Protein AF-A0A6I3H6S3-F1 (afdb_monomer_lite)

Foldseek 3Di:
DDDDDPPPDPDPPPPPPDDDDDPCLLVVLVVVLVVQLVVQLVVCCVPPVDDSVVSSVVSCVVSVVSHRPPDD

Sequence (72 aa):
MKPAKVTLALSALFLLSGCSSDDNKDSVELVEYNNCLQTETDKLLDETGSNLDYARGEALKVCESIKPITTP

Structure (mmCIF, N/CA/C/O backbone):
data_AF-A0A6I3H6S3-F1
#
_entry.id   AF-A0A6I3H6S3-F1
#
loop_
_atom_site.group_PDB
_atom_site.id
_atom_site.type_symbol
_atom_site.label_atom_id
_atom_site.label_alt_id
_atom_site.label_comp_id
_atom_site.label_asym_id
_atom_site.label_entity_id
_atom_site.label_seq_id
_atom_site.pdbx_PDB_ins_code
_atom_site.Cartn_x
_atom_site.Cartn_y
_atom_site.Cartn_z
_atom_site.occupancy
_atom_site.B_iso_or_equiv
_atom_site.auth_seq_id
_atom_site.auth_comp_id
_atom_site.auth_asym_id
_atom_site.auth_atom_id
_atom_site.pdbx_PDB_model_num
ATOM 1 N N . MET A 1 1 ? 3.916 30.309 32.826 1.00 38.38 1 MET A N 1
ATOM 2 C CA . MET A 1 1 ? 4.238 29.157 31.953 1.00 38.38 1 MET A CA 1
ATOM 3 C C . MET A 1 1 ? 3.357 29.274 30.718 1.00 38.38 1 MET A C 1
ATOM 5 O O . MET A 1 1 ? 2.158 29.445 30.881 1.00 38.38 1 MET A O 1
ATOM 9 N N . LYS A 1 2 ? 3.933 29.356 29.515 1.00 37.91 2 LYS A N 1
ATOM 10 C CA . LYS A 1 2 ? 3.224 29.715 28.270 1.00 37.91 2 LYS A CA 1
ATOM 11 C C . LYS A 1 2 ? 3.232 28.484 27.350 1.00 37.91 2 LYS A C 1
ATOM 13 O O . LYS A 1 2 ? 4.310 27.916 27.194 1.00 37.91 2 LYS A O 1
ATOM 18 N N . PRO A 1 3 ? 2.095 28.032 26.794 1.00 47.22 3 PRO A N 1
ATOM 19 C CA . PRO A 1 3 ? 2.064 26.796 26.018 1.00 47.22 3 PRO A CA 1
ATOM 20 C C . PRO A 1 3 ? 2.691 27.008 24.635 1.00 47.22 3 PRO A C 1
ATOM 22 O O . PRO A 1 3 ? 2.290 27.904 23.887 1.00 47.22 3 PRO A O 1
ATOM 25 N N . ALA A 1 4 ? 3.693 26.188 24.316 1.00 47.38 4 ALA A N 1
ATOM 26 C CA . ALA A 1 4 ? 4.324 26.141 23.006 1.00 47.38 4 ALA A CA 1
ATOM 27 C C . ALA A 1 4 ? 3.369 25.471 22.007 1.00 47.38 4 ALA A C 1
ATOM 29 O O . ALA A 1 4 ? 2.954 24.330 22.194 1.00 47.38 4 ALA A O 1
ATOM 30 N N . LYS A 1 5 ? 3.002 26.205 20.956 1.00 51.97 5 LYS A N 1
ATOM 31 C CA . LYS A 1 5 ? 2.244 25.689 19.815 1.00 51.97 5 LYS A CA 1
ATOM 32 C C . LYS A 1 5 ? 3.232 24.963 18.905 1.00 51.97 5 LYS A C 1
ATOM 34 O O . LYS A 1 5 ? 4.076 25.608 18.289 1.00 51.97 5 LYS A O 1
ATOM 39 N N . VAL A 1 6 ? 3.157 23.636 18.866 1.00 54.12 6 VAL A N 1
ATOM 40 C CA . VAL A 1 6 ? 3.926 22.807 17.932 1.00 54.12 6 VAL A CA 1
ATOM 41 C C . VAL A 1 6 ? 3.164 22.793 16.610 1.00 54.12 6 VAL A C 1
ATOM 43 O O . VAL A 1 6 ? 2.226 22.025 16.425 1.00 54.12 6 VAL A O 1
ATOM 46 N N . THR A 1 7 ? 3.521 23.706 15.710 1.00 50.91 7 THR A N 1
ATOM 47 C CA . THR A 1 7 ? 3.053 23.675 14.322 1.00 50.91 7 THR A CA 1
ATOM 48 C C . THR A 1 7 ? 3.877 22.624 13.584 1.00 50.91 7 THR A C 1
ATOM 50 O O . THR A 1 7 ? 5.029 22.873 13.233 1.00 50.91 7 THR A O 1
ATOM 53 N N . LEU A 1 8 ? 3.306 21.434 13.392 1.00 48.34 8 LEU A N 1
ATOM 54 C CA . LEU A 1 8 ? 3.898 20.361 12.597 1.00 48.34 8 LEU A CA 1
ATOM 55 C C . LEU A 1 8 ? 3.758 20.734 11.110 1.00 48.34 8 LEU A C 1
ATOM 57 O O . LEU A 1 8 ? 2.723 20.503 10.489 1.00 48.34 8 LEU A O 1
ATOM 61 N N . ALA A 1 9 ? 4.769 21.402 10.557 1.00 52.69 9 ALA A N 1
ATOM 62 C CA . ALA A 1 9 ? 4.851 21.664 9.126 1.00 52.69 9 ALA A CA 1
ATOM 63 C C . ALA A 1 9 ? 5.188 20.348 8.409 1.00 52.69 9 ALA A C 1
ATOM 65 O O . ALA A 1 9 ? 6.321 19.875 8.466 1.00 52.69 9 ALA A O 1
ATOM 66 N N . LEU A 1 10 ? 4.187 19.744 7.767 1.00 53.72 10 LEU A N 1
ATOM 67 C CA . LEU A 1 10 ? 4.342 18.552 6.940 1.00 53.72 10 LEU A CA 1
ATOM 68 C C . LEU A 1 10 ? 5.026 18.957 5.624 1.00 53.72 10 LEU A C 1
ATOM 70 O O . LEU A 1 10 ? 4.392 19.427 4.682 1.00 53.72 10 LEU A O 1
ATOM 74 N N . SER A 1 11 ? 6.353 18.851 5.597 1.00 52.38 11 SER A N 1
ATOM 75 C CA . SER A 1 11 ? 7.193 19.119 4.433 1.00 52.38 11 SER A CA 1
ATOM 76 C C . SER A 1 11 ? 7.028 18.015 3.384 1.00 52.38 11 SER A C 1
ATOM 78 O O . SER A 1 11 ? 7.785 17.048 3.363 1.00 52.38 11 SER A O 1
ATOM 80 N N . ALA A 1 12 ? 6.042 18.164 2.500 1.00 57.34 12 ALA A N 1
ATOM 81 C CA . ALA A 1 12 ? 5.940 17.376 1.277 1.00 57.34 12 ALA A CA 1
ATOM 82 C C . ALA A 1 12 ? 6.922 17.929 0.228 1.00 57.34 12 ALA A C 1
ATOM 84 O O . ALA A 1 12 ? 6.577 18.778 -0.589 1.00 57.34 12 ALA A O 1
ATOM 85 N N . LEU A 1 13 ? 8.169 17.465 0.277 1.00 53.50 13 LEU A N 1
ATOM 86 C CA . LEU A 1 13 ? 9.166 17.663 -0.778 1.00 53.50 13 LEU A CA 1
ATOM 87 C C . LEU A 1 13 ? 9.703 16.293 -1.199 1.00 53.50 13 LEU A C 1
ATOM 89 O O . LEU A 1 13 ? 10.864 15.964 -0.982 1.00 53.50 13 LEU A O 1
ATOM 93 N N . PHE A 1 14 ? 8.844 15.492 -1.831 1.00 57.19 14 PHE A N 1
ATOM 94 C CA . PHE A 1 14 ? 9.294 14.395 -2.686 1.00 57.19 14 PHE A CA 1
ATOM 95 C C . PHE A 1 14 ? 9.679 14.970 -4.053 1.00 57.19 14 PHE A C 1
ATOM 97 O O . PHE A 1 14 ? 8.975 14.818 -5.045 1.00 57.19 14 PHE A O 1
ATOM 104 N N . LEU A 1 15 ? 10.808 15.679 -4.097 1.00 57.50 15 LEU A N 1
ATOM 105 C CA . LEU A 1 15 ? 11.522 15.934 -5.345 1.00 57.50 15 LEU A CA 1
ATOM 106 C C . LEU A 1 15 ? 12.536 14.806 -5.538 1.00 57.50 15 LEU A C 1
ATOM 108 O O . LEU A 1 15 ? 13.731 14.978 -5.310 1.00 57.50 15 LEU A O 1
ATOM 112 N N . LEU A 1 16 ? 12.052 13.633 -5.948 1.00 53.28 16 LEU A N 1
ATOM 113 C CA . LEU A 1 16 ? 12.909 12.589 -6.504 1.00 53.28 16 LEU A CA 1
ATOM 114 C C . LEU A 1 16 ? 13.211 12.943 -7.965 1.00 53.28 16 LEU A C 1
ATOM 116 O O . LEU A 1 16 ? 12.651 12.378 -8.897 1.00 53.28 16 LEU A O 1
ATOM 120 N N . SER A 1 17 ? 14.108 13.908 -8.175 1.00 57.53 17 SER A N 1
ATOM 121 C CA . SER A 1 17 ? 14.793 14.057 -9.458 1.00 57.53 17 SER A CA 1
ATOM 122 C C . SER A 1 17 ? 15.882 12.985 -9.556 1.00 57.53 17 SER A C 1
ATOM 124 O O . SER A 1 17 ? 17.051 13.241 -9.264 1.00 57.53 17 SER A O 1
ATOM 126 N N . GLY A 1 18 ? 15.485 11.770 -9.929 1.00 48.91 18 GLY A N 1
ATOM 127 C CA . GLY A 1 18 ? 16.393 10.698 -10.327 1.00 48.91 18 GLY A CA 1
ATOM 128 C C . GLY A 1 18 ? 16.608 10.724 -11.836 1.00 48.91 18 GLY A C 1
ATOM 129 O O . GLY A 1 18 ? 15.898 10.055 -12.575 1.00 48.91 18 GLY A O 1
ATOM 130 N N . CYS A 1 19 ? 17.581 11.505 -12.306 1.00 66.12 19 CYS A N 1
ATOM 131 C CA . CYS A 1 19 ? 18.154 11.318 -13.637 1.00 66.12 19 CYS A CA 1
ATOM 132 C C . CYS A 1 19 ? 19.084 1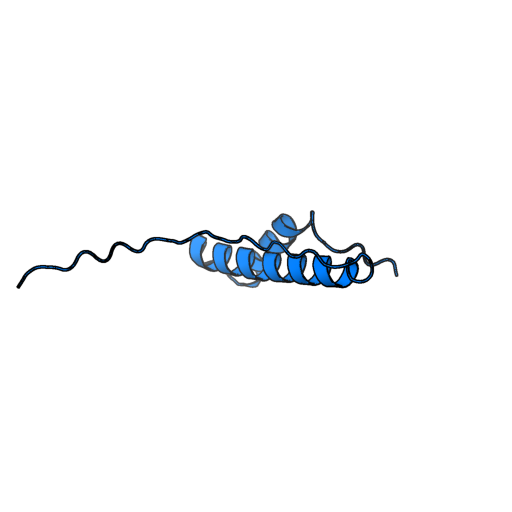0.099 -13.562 1.00 66.12 19 CYS A C 1
ATOM 134 O O . CYS A 1 19 ? 20.148 10.182 -12.947 1.00 66.12 19 CYS A O 1
ATOM 136 N N . SER A 1 20 ? 18.685 8.953 -14.115 1.00 45.81 20 SER A N 1
ATOM 137 C CA . SER A 1 20 ? 19.606 7.834 -14.315 1.00 45.81 20 SER A CA 1
ATOM 138 C C . SER A 1 20 ? 19.185 6.962 -15.489 1.00 45.81 20 SER A C 1
ATOM 140 O O . SER A 1 20 ? 18.002 6.720 -15.711 1.00 45.81 20 SER A O 1
ATOM 142 N N . SER A 1 21 ? 20.200 6.570 -16.249 1.00 50.56 21 SER A N 1
ATOM 143 C CA . SER A 1 21 ? 20.179 5.962 -17.572 1.00 50.56 21 SER A CA 1
ATOM 144 C C . SER A 1 21 ? 19.331 4.691 -17.702 1.00 50.56 21 SER A C 1
ATOM 146 O O . SER A 1 21 ? 19.161 3.921 -16.758 1.00 50.56 21 SER A O 1
ATOM 148 N N . ASP A 1 22 ? 18.864 4.496 -18.935 1.00 56.88 22 ASP A N 1
ATOM 149 C CA . ASP A 1 22 ? 17.815 3.610 -19.463 1.00 56.88 22 ASP A CA 1
ATOM 150 C C . ASP A 1 22 ? 17.906 2.093 -19.149 1.00 56.88 22 ASP A C 1
ATOM 152 O O . ASP A 1 22 ? 16.989 1.358 -19.496 1.00 56.88 22 ASP A O 1
ATOM 156 N N . ASP A 1 23 ? 18.933 1.602 -18.448 1.00 54.84 23 ASP A N 1
ATOM 157 C CA . ASP A 1 23 ? 19.144 0.160 -18.194 1.00 54.84 23 ASP A CA 1
ATOM 158 C C . ASP A 1 23 ? 18.512 -0.365 -16.882 1.00 54.84 23 ASP A C 1
ATOM 160 O O . ASP A 1 23 ? 18.596 -1.553 -16.582 1.00 54.84 23 ASP A O 1
ATOM 164 N N . ASN A 1 24 ? 17.878 0.499 -16.074 1.00 55.25 24 ASN A N 1
ATOM 165 C CA . ASN A 1 24 ? 17.358 0.150 -14.736 1.00 55.25 24 ASN A CA 1
ATOM 166 C C . ASN A 1 24 ? 15.835 0.277 -14.578 1.00 55.25 24 ASN A C 1
ATOM 168 O O . ASN A 1 24 ? 15.347 0.185 -13.449 1.00 55.25 24 ASN A O 1
ATOM 172 N N . LYS A 1 25 ? 15.082 0.499 -15.665 1.00 58.84 25 LYS A N 1
ATOM 173 C CA . LYS A 1 25 ? 13.634 0.785 -15.608 1.00 58.84 25 LYS A CA 1
ATOM 174 C C . LYS A 1 25 ? 12.851 -0.281 -14.837 1.00 58.84 25 LYS A C 1
ATOM 176 O O . LYS A 1 25 ? 12.107 0.081 -13.935 1.00 58.84 25 LYS A O 1
ATOM 181 N N . ASP A 1 26 ? 13.129 -1.563 -15.069 1.00 63.56 26 ASP A N 1
ATOM 182 C CA . ASP A 1 26 ? 12.456 -2.667 -14.367 1.00 63.56 26 ASP A CA 1
ATOM 183 C C . ASP A 1 26 ? 12.718 -2.654 -12.851 1.00 63.56 26 ASP A C 1
ATOM 185 O O . ASP A 1 26 ? 11.840 -2.980 -12.052 1.00 63.56 26 ASP A O 1
ATOM 189 N N . SER A 1 27 ? 13.922 -2.249 -12.428 1.00 75.69 27 SER A N 1
ATOM 190 C CA . SER A 1 27 ? 14.250 -2.143 -11.000 1.00 75.69 27 SER A CA 1
ATOM 191 C C . SER A 1 27 ? 13.627 -0.902 -10.360 1.00 75.69 27 SER A C 1
ATOM 193 O O . SER A 1 27 ? 13.189 -0.964 -9.213 1.00 75.69 27 SER A O 1
ATOM 195 N N . VAL A 1 28 ? 13.546 0.207 -11.103 1.00 82.56 28 VAL A N 1
ATOM 196 C CA . VAL A 1 28 ? 12.940 1.458 -10.636 1.00 82.56 28 VAL A CA 1
ATOM 197 C C . VAL A 1 28 ? 11.430 1.285 -10.494 1.00 82.56 28 VAL A C 1
ATOM 199 O O . VAL A 1 28 ? 10.902 1.562 -9.421 1.00 82.56 28 VAL A O 1
ATOM 202 N N . GLU A 1 29 ? 10.754 0.731 -11.502 1.00 85.12 29 GLU A N 1
ATOM 203 C CA . GLU A 1 29 ? 9.313 0.446 -11.455 1.00 85.12 29 GLU A CA 1
ATOM 204 C C . GLU A 1 29 ? 8.974 -0.534 -10.323 1.00 85.12 29 GLU A C 1
ATOM 206 O O . GLU A 1 29 ? 7.986 -0.356 -9.611 1.00 85.12 29 GLU A O 1
ATOM 211 N N . LEU A 1 30 ? 9.819 -1.544 -10.081 1.00 88.81 30 LEU A N 1
ATOM 212 C CA . LEU A 1 30 ? 9.626 -2.473 -8.965 1.00 88.81 30 LEU A CA 1
ATOM 213 C C . LEU A 1 30 ? 9.787 -1.790 -7.602 1.00 88.81 30 LEU A C 1
ATOM 215 O O . LEU A 1 30 ? 9.035 -2.087 -6.670 1.00 88.81 30 LEU A O 1
ATOM 219 N N . VAL A 1 31 ? 10.759 -0.891 -7.458 1.00 90.38 31 VAL A N 1
ATOM 220 C CA . VAL A 1 31 ? 10.949 -0.113 -6.226 1.00 90.38 31 VAL A CA 1
ATOM 221 C C . VAL A 1 31 ? 9.769 0.832 -6.001 1.00 90.38 31 VAL A C 1
ATOM 223 O O . VAL A 1 31 ? 9.233 0.879 -4.894 1.00 90.38 31 VAL A O 1
ATOM 226 N N . GLU A 1 32 ? 9.316 1.534 -7.039 1.00 91.81 32 GLU A N 1
ATOM 227 C CA . GLU A 1 32 ? 8.151 2.423 -6.979 1.00 91.81 32 GLU A CA 1
ATOM 228 C C . GLU A 1 32 ? 6.871 1.665 -6.618 1.00 91.81 32 GLU A C 1
ATOM 230 O O . GLU A 1 32 ? 6.144 2.078 -5.711 1.00 91.81 32 GLU A O 1
ATOM 235 N N . TYR A 1 33 ? 6.638 0.509 -7.241 1.00 92.62 33 TYR A N 1
ATOM 236 C CA . TYR A 1 33 ? 5.498 -0.348 -6.930 1.00 92.62 33 TYR A CA 1
ATOM 237 C C . TYR A 1 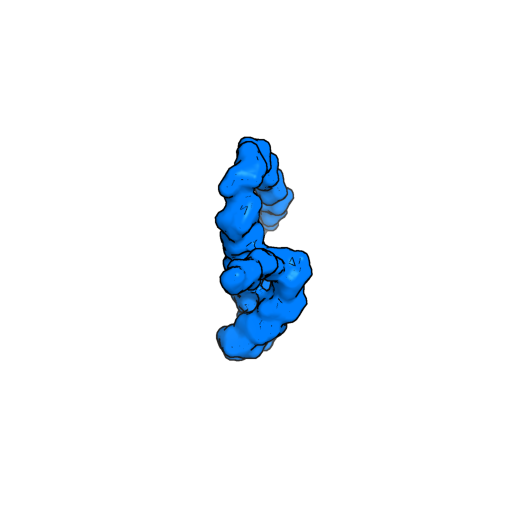33 ? 5.514 -0.826 -5.474 1.00 92.62 33 TYR A C 1
ATOM 239 O O . TYR A 1 33 ? 4.508 -0.711 -4.775 1.00 92.62 33 TYR A O 1
ATOM 247 N N . ASN A 1 34 ? 6.655 -1.304 -4.970 1.00 93.75 34 ASN A N 1
ATOM 248 C CA . ASN A 1 34 ? 6.765 -1.747 -3.577 1.00 93.75 34 ASN A CA 1
ATOM 249 C C . ASN A 1 34 ? 6.578 -0.598 -2.575 1.00 93.75 34 ASN A C 1
ATOM 251 O O . ASN A 1 34 ? 5.923 -0.785 -1.549 1.00 93.75 34 ASN A O 1
ATOM 255 N N . ASN A 1 35 ? 7.111 0.589 -2.873 1.00 94.94 35 ASN A N 1
ATOM 256 C CA . ASN A 1 35 ? 6.918 1.775 -2.037 1.00 94.94 35 ASN A CA 1
ATOM 257 C C . ASN A 1 35 ? 5.451 2.218 -2.008 1.00 94.94 35 ASN A C 1
ATOM 259 O O . ASN A 1 35 ? 4.944 2.577 -0.943 1.00 94.94 35 ASN A O 1
ATOM 263 N N . CYS A 1 36 ? 4.760 2.152 -3.149 1.00 95.62 36 CYS A N 1
ATOM 264 C CA . CYS A 1 36 ? 3.325 2.408 -3.222 1.00 95.62 36 CYS A CA 1
ATOM 265 C C . CYS A 1 36 ? 2.551 1.423 -2.339 1.00 95.62 36 CYS A C 1
ATOM 267 O O . CYS A 1 36 ? 1.741 1.845 -1.518 1.00 95.62 36 CYS A O 1
ATOM 269 N N . LEU A 1 37 ? 2.858 0.122 -2.431 1.00 96.69 37 LEU A N 1
ATOM 270 C CA . LEU A 1 37 ? 2.187 -0.890 -1.615 1.00 96.69 37 LEU A CA 1
ATOM 271 C C . LEU A 1 37 ? 2.370 -0.644 -0.118 1.00 96.69 37 LEU A C 1
ATOM 273 O O . LEU A 1 37 ? 1.395 -0.745 0.619 1.00 96.69 37 LEU A O 1
ATOM 277 N N . GLN A 1 38 ? 3.584 -0.321 0.335 1.00 96.00 38 GLN A N 1
ATOM 278 C CA . GLN A 1 38 ? 3.830 -0.021 1.750 1.00 96.00 38 GLN A CA 1
ATOM 279 C C . GLN A 1 38 ? 3.063 1.225 2.194 1.00 96.00 38 GLN A C 1
ATOM 281 O O . GLN A 1 38 ? 2.300 1.163 3.152 1.00 96.00 38 GLN A O 1
ATOM 286 N N . THR A 1 39 ? 3.194 2.321 1.444 1.00 96.94 39 THR A N 1
ATOM 287 C CA . THR A 1 39 ? 2.579 3.610 1.790 1.00 96.94 39 THR A CA 1
ATOM 288 C C . THR A 1 39 ? 1.058 3.515 1.860 1.00 96.94 39 THR A C 1
ATOM 290 O O . THR A 1 39 ? 0.457 3.960 2.834 1.00 96.94 39 THR A O 1
ATOM 293 N N . GLU A 1 40 ? 0.424 2.917 0.850 1.00 96.69 40 GLU A N 1
ATOM 294 C CA . GLU A 1 40 ? -1.034 2.802 0.819 1.00 96.69 40 GLU A CA 1
ATOM 295 C C . GLU A 1 40 ? -1.542 1.776 1.835 1.00 96.69 40 GLU A C 1
ATOM 297 O O . GLU A 1 40 ? -2.586 2.000 2.439 1.00 96.69 40 GLU A O 1
ATOM 302 N N . THR A 1 41 ? -0.798 0.693 2.101 1.00 96.81 41 THR A N 1
ATOM 303 C CA . THR A 1 41 ? -1.172 -0.259 3.163 1.00 96.81 41 THR A CA 1
ATOM 304 C C . THR A 1 41 ? -1.146 0.419 4.532 1.00 96.81 41 THR A C 1
ATOM 306 O O . THR A 1 41 ? -2.126 0.322 5.266 1.00 96.81 41 THR A O 1
ATOM 309 N N . ASP A 1 42 ? -0.071 1.138 4.863 1.00 96.12 42 ASP A N 1
ATOM 310 C CA . ASP A 1 42 ? 0.067 1.832 6.149 1.00 96.12 42 ASP A CA 1
ATOM 311 C C . ASP A 1 42 ? -0.994 2.926 6.304 1.00 96.12 42 ASP A C 1
ATOM 313 O O . ASP A 1 42 ? -1.662 3.013 7.332 1.00 96.12 42 ASP A O 1
ATOM 317 N N . LYS A 1 43 ? -1.232 3.706 5.245 1.00 95.44 43 LYS A N 1
ATOM 318 C CA . LYS A 1 43 ? -2.288 4.719 5.223 1.00 95.44 43 LYS A CA 1
ATOM 319 C C . LYS A 1 43 ? -3.670 4.108 5.446 1.00 95.44 43 LYS A C 1
ATOM 321 O O . LYS A 1 43 ? -4.445 4.622 6.245 1.00 95.44 43 LYS A O 1
ATOM 326 N N . LEU A 1 44 ? -3.990 3.006 4.770 1.00 95.25 44 LEU A N 1
ATOM 327 C CA . LEU A 1 44 ? -5.273 2.326 4.937 1.00 95.25 44 LEU A CA 1
ATOM 328 C C . LEU A 1 44 ? -5.418 1.721 6.334 1.00 95.25 44 LEU A C 1
ATOM 330 O O . LEU A 1 44 ? -6.519 1.748 6.885 1.00 95.25 44 LEU A O 1
ATOM 334 N N . LEU A 1 45 ? -4.342 1.201 6.926 1.00 95.62 45 LEU A N 1
ATOM 335 C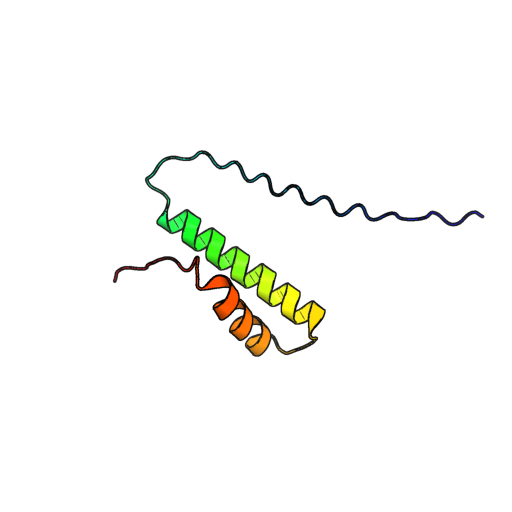 CA . LEU A 1 45 ? -4.342 0.733 8.313 1.00 95.62 45 LEU A CA 1
ATOM 336 C C . LEU A 1 45 ? -4.637 1.879 9.286 1.00 95.62 45 LEU A C 1
ATOM 338 O O . LEU A 1 45 ? -5.511 1.732 10.141 1.00 95.62 45 LEU A O 1
ATOM 342 N N . ASP A 1 46 ? -3.979 3.023 9.110 1.00 96.19 46 ASP A N 1
ATOM 343 C CA . ASP A 1 46 ? -4.162 4.201 9.958 1.00 96.19 46 ASP A CA 1
ATOM 344 C C . ASP A 1 46 ? -5.555 4.836 9.794 1.00 96.19 46 ASP A C 1
ATOM 346 O O . ASP A 1 46 ? -6.175 5.242 10.779 1.00 96.19 46 ASP A O 1
ATOM 350 N N . GLU A 1 47 ? -6.077 4.910 8.566 1.00 94.69 47 GLU A N 1
ATOM 351 C CA . GLU A 1 47 ? -7.367 5.546 8.267 1.00 94.69 47 GLU A CA 1
ATOM 352 C C . GLU A 1 47 ? -8.567 4.658 8.617 1.00 94.69 47 GLU A C 1
ATOM 354 O O . GLU A 1 47 ? -9.593 5.153 9.089 1.00 94.69 47 GLU A O 1
ATOM 359 N N . THR A 1 48 ? -8.469 3.349 8.369 1.00 91.88 48 THR A N 1
ATOM 360 C CA . THR A 1 48 ? -9.612 2.429 8.509 1.00 91.88 48 THR A CA 1
ATOM 361 C C . THR A 1 48 ? -9.580 1.612 9.795 1.00 91.88 48 THR A C 1
ATOM 363 O O . THR A 1 48 ? -10.618 1.085 10.199 1.00 91.88 48 THR A O 1
ATOM 366 N N . GLY A 1 49 ? -8.409 1.456 10.426 1.00 87.81 49 GLY A N 1
ATOM 367 C CA . GLY A 1 49 ? -8.210 0.517 11.534 1.00 87.81 49 GLY A CA 1
ATOM 368 C C . GLY A 1 49 ? -8.483 -0.946 11.157 1.00 87.81 49 GLY A C 1
ATOM 369 O O . GLY A 1 49 ? -8.732 -1.770 12.039 1.00 87.81 49 GLY A O 1
ATOM 370 N N . SER A 1 50 ? -8.510 -1.266 9.858 1.00 86.81 50 SER A N 1
ATOM 371 C CA . SER A 1 50 ? -8.774 -2.612 9.343 1.00 86.81 50 SER A CA 1
ATOM 372 C C . SER A 1 50 ? -7.568 -3.540 9.534 1.00 86.81 50 SER A C 1
ATOM 374 O O . SER A 1 50 ? -6.522 -3.151 10.049 1.00 86.81 50 SER A O 1
ATOM 376 N N . ASN A 1 51 ? -7.707 -4.802 9.127 1.00 93.00 51 ASN A N 1
ATOM 377 C CA . ASN A 1 51 ? -6.595 -5.746 9.145 1.00 93.00 51 ASN A CA 1
ATOM 378 C C . ASN A 1 51 ? -5.633 -5.524 7.962 1.00 93.00 51 ASN A C 1
ATOM 380 O O . ASN A 1 51 ? -5.983 -4.937 6.934 1.00 93.00 51 ASN A O 1
ATOM 384 N N . LEU A 1 52 ? -4.407 -6.030 8.120 1.00 94.38 52 LEU A N 1
ATOM 385 C CA . LEU A 1 52 ? -3.337 -5.887 7.131 1.00 94.38 52 LEU A CA 1
ATOM 386 C C . LEU A 1 52 ? -3.697 -6.511 5.779 1.00 94.38 52 LEU A C 1
ATOM 388 O O . LEU A 1 52 ? -3.332 -5.963 4.745 1.00 94.38 52 LEU A O 1
ATOM 392 N N . ASP A 1 53 ? -4.444 -7.614 5.770 1.00 95.69 53 ASP A N 1
ATOM 393 C CA . ASP A 1 53 ? -4.836 -8.291 4.531 1.00 95.69 53 ASP A CA 1
ATOM 394 C C . ASP A 1 53 ? -5.801 -7.441 3.695 1.00 95.69 53 ASP A C 1
ATOM 396 O O . ASP A 1 53 ? -5.651 -7.343 2.476 1.00 95.69 53 ASP A O 1
ATOM 400 N N . TYR A 1 54 ? -6.760 -6.780 4.346 1.00 93.12 54 TYR A N 1
ATOM 401 C CA . TYR A 1 54 ? -7.684 -5.852 3.705 1.00 93.12 54 TYR A CA 1
ATOM 402 C C . TYR A 1 54 ? -6.947 -4.622 3.175 1.00 93.12 54 TYR A C 1
ATOM 404 O O . TYR A 1 54 ? -7.084 -4.287 2.000 1.00 93.12 54 TYR A O 1
ATOM 412 N N . ALA A 1 55 ? -6.123 -3.986 4.015 1.00 95.94 55 ALA A N 1
ATOM 413 C CA . ALA A 1 55 ? -5.350 -2.808 3.627 1.00 95.94 55 ALA A CA 1
ATOM 414 C C . ALA A 1 55 ? -4.421 -3.112 2.443 1.00 95.94 55 ALA A C 1
ATOM 416 O O . ALA A 1 55 ? -4.386 -2.369 1.465 1.00 95.94 55 ALA A O 1
ATOM 417 N N . ARG A 1 56 ? -3.750 -4.267 2.470 1.00 94.25 56 ARG A N 1
ATOM 418 C CA . ARG A 1 56 ? -2.903 -4.726 1.369 1.00 94.25 56 ARG A CA 1
ATOM 419 C C . ARG A 1 56 ? -3.706 -5.022 0.102 1.00 94.25 56 ARG A C 1
ATOM 421 O O . ARG A 1 56 ? -3.242 -4.719 -0.993 1.00 94.25 56 ARG A O 1
ATOM 428 N N . GLY A 1 57 ? -4.894 -5.613 0.229 1.00 95.50 57 GLY A N 1
ATOM 429 C CA . GLY A 1 57 ? -5.786 -5.897 -0.896 1.00 95.50 57 GLY A CA 1
ATOM 430 C C . GLY A 1 57 ? -6.243 -4.634 -1.627 1.00 95.50 57 GLY A C 1
ATOM 431 O O . GLY A 1 57 ? -6.250 -4.600 -2.856 1.00 95.50 57 GLY A O 1
ATOM 432 N N . GLU A 1 58 ? -6.577 -3.585 -0.881 1.00 95.31 58 GLU A N 1
ATOM 433 C CA . GLU A 1 58 ? -6.933 -2.284 -1.449 1.00 95.31 58 GLU A CA 1
ATOM 434 C C . GLU A 1 58 ? -5.698 -1.553 -2.004 1.00 95.31 58 GLU A C 1
ATOM 436 O O . GLU A 1 58 ? -5.749 -1.049 -3.126 1.00 95.31 58 GLU A O 1
ATOM 441 N N . ALA A 1 59 ? -4.557 -1.587 -1.305 1.00 94.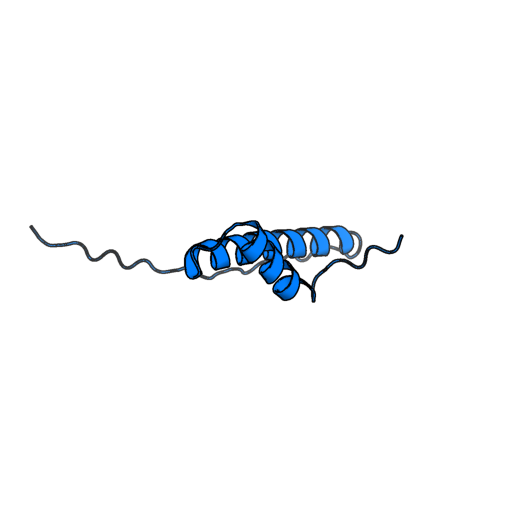88 59 ALA A N 1
ATOM 442 C CA . ALA A 1 59 ? -3.297 -1.020 -1.794 1.00 94.88 59 ALA A CA 1
ATOM 443 C C . ALA A 1 59 ? -2.859 -1.635 -3.136 1.00 94.88 59 ALA A C 1
ATOM 445 O O . ALA A 1 59 ? -2.395 -0.924 -4.024 1.00 94.88 59 ALA A O 1
ATOM 446 N N . LEU A 1 60 ? -3.068 -2.943 -3.336 1.00 95.62 60 LEU A N 1
ATOM 447 C CA . LEU A 1 60 ? -2.805 -3.609 -4.618 1.00 95.62 60 LEU A CA 1
ATOM 448 C C . LEU A 1 60 ? -3.613 -3.004 -5.772 1.00 95.62 60 LEU A C 1
ATOM 450 O O . LEU A 1 60 ? -3.072 -2.872 -6.868 1.00 95.62 60 LEU A O 1
ATOM 454 N N . LYS A 1 61 ? -4.874 -2.626 -5.531 1.00 95.31 61 LYS A N 1
ATOM 455 C CA . LYS A 1 61 ? -5.735 -1.983 -6.536 1.00 95.31 61 LYS A CA 1
ATOM 456 C C . LYS A 1 61 ? -5.274 -0.559 -6.827 1.00 95.31 61 LYS A C 1
ATOM 458 O O . LYS A 1 61 ? -5.270 -0.140 -7.978 1.00 95.31 61 LYS A O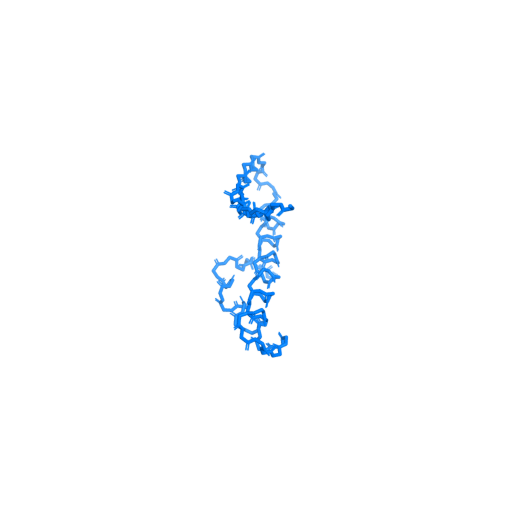 1
ATOM 463 N N . VAL A 1 62 ? -4.862 0.177 -5.793 1.00 95.19 62 VAL A N 1
ATOM 464 C CA . VAL A 1 62 ? -4.358 1.552 -5.937 1.00 95.19 62 VAL A CA 1
ATOM 465 C C . VAL A 1 62 ? -3.050 1.579 -6.733 1.00 95.19 62 VAL A C 1
ATOM 467 O O . VAL A 1 62 ? -2.885 2.413 -7.617 1.00 95.19 62 VAL A O 1
ATOM 470 N N . CYS A 1 63 ? -2.142 0.638 -6.470 1.00 95.12 63 CYS A N 1
ATOM 471 C CA . CYS A 1 63 ? -0.818 0.592 -7.093 1.00 95.12 63 CYS A CA 1
ATOM 472 C C . CYS A 1 63 ? -0.778 -0.171 -8.429 1.00 95.12 63 CYS A C 1
ATOM 474 O O . CYS A 1 63 ? 0.292 -0.305 -9.023 1.00 95.12 63 CYS A O 1
ATOM 476 N N . GLU A 1 64 ? -1.906 -0.697 -8.917 1.00 93.25 64 GLU A N 1
ATOM 477 C CA . GLU A 1 64 ? -1.953 -1.558 -10.107 1.00 93.25 64 GLU A CA 1
ATOM 478 C C . GLU A 1 64 ? -1.388 -0.875 -11.361 1.00 93.25 64 GLU A C 1
ATOM 480 O O . GLU A 1 64 ? -0.700 -1.515 -12.154 1.00 93.25 64 GLU A O 1
ATOM 485 N N . SER A 1 65 ? -1.606 0.434 -11.512 1.00 89.88 65 SER A N 1
ATOM 486 C CA . SER A 1 65 ? -1.179 1.197 -12.692 1.00 89.88 65 SER A CA 1
ATOM 487 C C . SER A 1 65 ? 0.336 1.295 -12.872 1.00 89.88 65 SER A C 1
ATOM 489 O O . SER A 1 65 ? 0.788 1.601 -13.970 1.00 89.88 65 SER A O 1
ATOM 491 N N . ILE A 1 66 ? 1.105 1.084 -11.801 1.00 88.38 66 ILE A N 1
ATOM 492 C CA . ILE A 1 66 ? 2.575 1.132 -11.809 1.00 88.38 66 ILE A CA 1
ATOM 493 C C . ILE A 1 66 ? 3.191 -0.247 -11.560 1.00 88.38 66 ILE A C 1
ATOM 495 O O . ILE A 1 66 ? 4.383 -0.363 -11.286 1.00 88.38 66 ILE A O 1
ATOM 499 N N . LYS A 1 67 ? 2.378 -1.309 -11.602 1.00 88.44 67 LYS A N 1
ATOM 500 C CA . LYS A 1 67 ? 2.873 -2.669 -11.435 1.00 88.44 67 LYS A CA 1
ATOM 501 C C . LYS A 1 67 ? 3.842 -2.994 -12.585 1.00 88.44 67 LYS A C 1
ATOM 503 O O . LYS A 1 67 ? 3.426 -2.899 -13.742 1.00 88.44 67 LYS A O 1
ATOM 508 N N . PRO A 1 68 ? 5.079 -3.439 -12.295 1.00 84.81 68 PRO A N 1
ATOM 509 C CA . PRO A 1 68 ? 6.049 -3.767 -13.331 1.00 84.81 68 PRO A CA 1
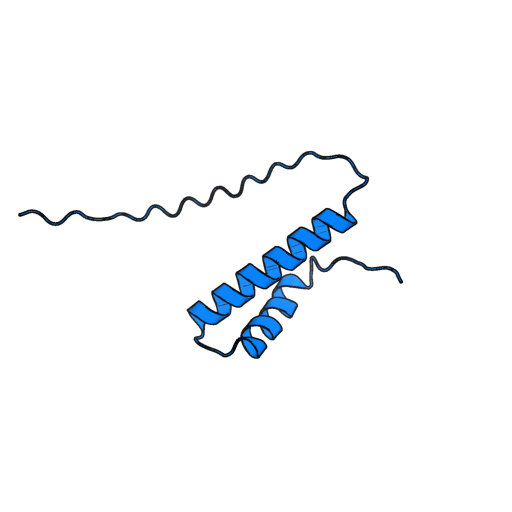ATOM 510 C C . PRO A 1 68 ? 5.506 -4.860 -14.244 1.00 84.81 68 PRO A C 1
ATOM 512 O O . PRO A 1 68 ? 4.953 -5.865 -13.773 1.00 84.81 68 PRO A O 1
ATOM 515 N N . ILE A 1 69 ? 5.693 -4.693 -15.551 1.00 78.25 69 ILE A N 1
ATOM 516 C CA . ILE A 1 69 ? 5.359 -5.729 -16.527 1.00 78.25 69 ILE A CA 1
ATOM 517 C C . ILE A 1 69 ? 6.473 -6.775 -16.490 1.00 78.25 69 ILE A C 1
ATOM 519 O O . ILE A 1 69 ? 7.437 -6.726 -17.247 1.00 78.25 69 ILE A O 1
ATOM 523 N N . THR A 1 70 ? 6.348 -7.755 -15.598 1.00 62.16 70 THR A N 1
ATOM 524 C CA . THR A 1 70 ? 7.210 -8.939 -15.631 1.00 62.16 70 THR A CA 1
ATOM 525 C C . THR A 1 70 ? 6.805 -9.794 -16.832 1.00 62.16 70 THR A C 1
ATOM 527 O O . THR A 1 70 ? 5.816 -10.528 -16.766 1.00 62.16 70 THR A O 1
ATOM 530 N N . THR A 1 71 ? 7.529 -9.672 -17.945 1.00 48.88 71 THR A N 1
ATOM 531 C CA . THR A 1 71 ? 7.428 -10.638 -19.049 1.00 48.88 71 THR A CA 1
ATOM 532 C C . THR A 1 71 ? 8.082 -11.940 -18.562 1.00 48.88 71 THR A C 1
ATOM 534 O O . THR A 1 71 ? 9.214 -11.863 -18.083 1.00 48.88 71 THR A O 1
ATOM 537 N N . PRO A 1 72 ? 7.381 -13.091 -18.570 1.00 49.50 72 PRO A N 1
ATOM 538 C CA . PRO A 1 72 ? 7.953 -14.367 -18.138 1.00 49.50 72 PRO A CA 1
ATOM 539 C C . PRO A 1 72 ? 9.105 -14.842 -19.030 1.00 49.50 72 PRO A C 1
ATOM 541 O O . PRO A 1 72 ? 9.114 -14.490 -20.233 1.00 49.50 72 PRO A O 1
#

pLDDT: mean 76.43, std 20.14, range [37.91, 96.94]

Radius of gyration: 17.48 Å; chains: 1; bounding box: 30×44×51 Å

Secondary structure (DSSP, 8-state):
---------------------TT-HHHHHHHHHHHHHHHHHHHHHHHH---HHHHHHHHHHHTGGG------